Protein AF-A0A1T1H5K6-F1 (afdb_monomer_lite)

Structure (mmCIF, N/CA/C/O backbone):
data_AF-A0A1T1H5K6-F1
#
_entry.id   AF-A0A1T1H5K6-F1
#
loop_
_atom_site.group_PDB
_atom_site.id
_atom_site.type_symbol
_atom_site.label_atom_id
_atom_site.label_alt_id
_atom_site.label_comp_id
_atom_site.label_asym_id
_atom_site.label_entity_id
_atom_site.label_seq_id
_atom_site.pdbx_PDB_ins_code
_atom_site.Cartn_x
_atom_site.Cartn_y
_atom_site.Cartn_z
_atom_site.occupancy
_atom_site.B_iso_or_equiv
_atom_site.auth_seq_id
_atom_site.auth_comp_id
_atom_site.auth_asym_id
_atom_site.auth_atom_id
_atom_site.pdbx_PDB_model_num
ATOM 1 N N . MET A 1 1 ? -3.513 13.059 -1.437 1.00 46.84 1 MET A N 1
ATOM 2 C CA . MET A 1 1 ? -3.033 14.460 -1.517 1.00 46.84 1 MET A CA 1
ATOM 3 C C . MET A 1 1 ? -3.138 15.100 -2.908 1.00 46.84 1 MET A C 1
ATOM 5 O O . MET A 1 1 ? -2.787 16.263 -3.038 1.00 46.84 1 MET A O 1
ATOM 9 N N . ARG A 1 2 ? -3.694 14.432 -3.935 1.00 41.25 2 ARG A N 1
ATOM 10 C CA . ARG A 1 2 ? -3.745 14.981 -5.306 1.00 41.25 2 ARG A CA 1
ATOM 11 C C . ARG A 1 2 ? -4.952 15.879 -5.628 1.00 41.25 2 ARG A C 1
ATOM 13 O O . ARG A 1 2 ? -5.071 16.339 -6.754 1.00 41.25 2 ARG A O 1
ATOM 20 N N . THR A 1 3 ? -5.829 16.145 -4.662 1.00 46.75 3 THR A N 1
ATOM 21 C CA . THR A 1 3 ? -7.072 16.907 -4.901 1.00 46.75 3 THR A CA 1
ATOM 22 C C . THR A 1 3 ? -7.350 18.016 -3.886 1.00 46.75 3 THR A C 1
ATOM 24 O O . THR A 1 3 ? -8.408 18.626 -3.952 1.00 46.75 3 THR A O 1
ATOM 27 N N . GLN A 1 4 ? -6.408 18.345 -2.990 1.00 45.66 4 GLN A N 1
ATOM 28 C CA . GLN A 1 4 ? -6.579 19.495 -2.084 1.00 45.66 4 GLN A CA 1
ATOM 29 C C . GLN A 1 4 ? -5.388 20.450 -1.955 1.00 45.66 4 GLN A C 1
ATOM 31 O O . GLN A 1 4 ? -5.525 21.468 -1.287 1.00 45.66 4 GLN A O 1
ATOM 36 N N . GLN A 1 5 ? -4.250 20.211 -2.612 1.00 42.09 5 GLN A N 1
ATOM 37 C CA . GLN A 1 5 ? -3.158 21.191 -2.636 1.00 42.09 5 GLN A CA 1
ATOM 38 C C . GLN A 1 5 ? -2.591 21.281 -4.056 1.00 42.09 5 GLN A C 1
ATOM 40 O O . GLN A 1 5 ? -1.904 20.375 -4.516 1.00 42.09 5 GLN A O 1
ATOM 45 N N . GLN A 1 6 ? -2.973 22.351 -4.764 1.00 40.31 6 GLN A N 1
ATOM 46 C CA . GLN A 1 6 ? -2.636 22.671 -6.159 1.00 40.31 6 GLN A CA 1
ATOM 47 C C . GLN A 1 6 ? -1.157 23.024 -6.349 1.00 40.31 6 GLN A C 1
ATOM 49 O O . GLN A 1 6 ? -0.812 24.133 -6.743 1.00 40.31 6 GLN A O 1
ATOM 54 N N . LEU A 1 7 ? -0.258 22.095 -6.079 1.00 42.12 7 LEU A N 1
ATOM 55 C CA . LEU A 1 7 ? 1.141 22.230 -6.454 1.00 42.12 7 LEU A CA 1
ATOM 56 C C . LEU A 1 7 ? 1.583 20.851 -6.931 1.00 42.12 7 LEU A C 1
ATOM 58 O O . LEU A 1 7 ? 1.129 19.845 -6.395 1.00 42.12 7 LEU A O 1
ATOM 62 N N . GLY A 1 8 ? 2.347 20.802 -8.019 1.00 39.59 8 GLY A N 1
ATOM 63 C CA . GLY A 1 8 ? 2.670 19.579 -8.753 1.00 39.59 8 GLY A CA 1
ATOM 64 C C . GLY A 1 8 ? 3.481 18.580 -7.931 1.00 39.59 8 GLY A C 1
ATOM 65 O O . GLY A 1 8 ? 4.683 18.459 -8.125 1.00 39.59 8 GLY A O 1
ATOM 66 N N . TYR A 1 9 ? 2.817 17.858 -7.032 1.00 53.91 9 TYR A N 1
ATOM 67 C CA . TYR A 1 9 ? 3.402 16.803 -6.227 1.00 53.91 9 TYR A CA 1
ATOM 68 C C . TYR A 1 9 ? 3.071 15.466 -6.860 1.00 53.91 9 TYR A C 1
ATOM 70 O O . TYR A 1 9 ? 1.918 15.022 -6.895 1.00 53.91 9 TYR A O 1
ATOM 78 N N . ILE A 1 10 ? 4.107 14.794 -7.326 1.00 45.88 10 ILE A N 1
ATOM 79 C CA . ILE A 1 10 ? 4.045 13.357 -7.472 1.00 45.88 10 ILE A CA 1
ATOM 80 C C . ILE A 1 10 ? 4.206 12.796 -6.058 1.00 45.88 10 ILE A C 1
ATOM 82 O O . ILE A 1 10 ? 5.263 12.952 -5.459 1.00 45.88 10 ILE A O 1
ATOM 86 N N . VAL A 1 11 ? 3.140 12.201 -5.521 1.00 48.81 11 VAL A N 1
ATOM 87 C CA . VAL A 1 11 ? 3.200 11.358 -4.323 1.00 48.81 11 VAL A CA 1
ATOM 88 C C . VAL A 1 11 ? 3.005 9.935 -4.810 1.00 48.81 11 VAL A C 1
ATOM 90 O O . VAL A 1 11 ? 1.882 9.542 -5.133 1.00 48.81 11 VAL A O 1
ATOM 93 N N . PHE A 1 12 ? 4.098 9.186 -4.910 1.00 47.69 12 PHE A N 1
ATOM 94 C CA . PHE A 1 12 ? 4.026 7.744 -5.100 1.00 47.69 12 PHE A CA 1
ATOM 95 C C . PHE A 1 12 ? 4.071 7.085 -3.728 1.00 47.69 12 PHE A C 1
ATOM 97 O O . PHE A 1 12 ? 5.004 7.311 -2.959 1.00 47.69 12 PHE A O 1
ATOM 104 N N . ALA A 1 13 ? 3.033 6.306 -3.438 1.00 51.59 13 ALA A N 1
ATOM 105 C CA . ALA A 1 13 ? 3.044 5.309 -2.388 1.00 51.59 13 ALA A CA 1
ATOM 106 C C . ALA A 1 13 ? 3.153 3.954 -3.081 1.00 51.59 13 ALA A C 1
ATOM 108 O O . ALA A 1 13 ? 2.269 3.574 -3.851 1.00 51.59 13 ALA A O 1
ATOM 109 N N . SER A 1 14 ? 4.254 3.256 -2.848 1.00 53.06 14 SER A N 1
ATOM 110 C CA . SER A 1 14 ? 4.510 1.944 -3.434 1.00 53.06 14 SER A CA 1
ATOM 111 C C . SER A 1 14 ? 4.957 0.971 -2.362 1.00 53.06 14 SER A C 1
ATOM 113 O O . SER A 1 14 ? 5.667 1.321 -1.419 1.00 53.06 14 SER A O 1
ATOM 115 N N . TYR A 1 15 ? 4.524 -0.273 -2.537 1.00 52.34 15 TYR A N 1
ATOM 116 C CA . TYR A 1 15 ? 5.048 -1.401 -1.794 1.00 52.34 15 TYR A CA 1
ATOM 117 C C . TYR A 1 15 ? 6.488 -1.663 -2.252 1.00 52.34 15 TYR A C 1
ATOM 119 O O . TYR A 1 15 ? 6.715 -2.041 -3.403 1.00 52.34 15 TYR A O 1
ATOM 1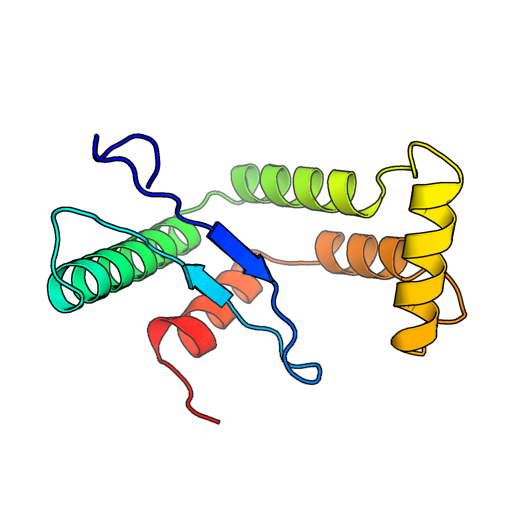27 N N . HIS A 1 16 ? 7.450 -1.454 -1.354 1.00 51.22 16 HIS A N 1
ATOM 128 C CA . HIS A 1 16 ? 8.862 -1.757 -1.583 1.00 51.22 16 HIS A CA 1
ATOM 129 C C . HIS A 1 16 ? 9.320 -2.823 -0.589 1.00 51.22 16 HIS A C 1
ATOM 131 O O . HIS A 1 16 ? 9.669 -2.484 0.540 1.00 51.22 16 HIS A O 1
ATOM 137 N N . PRO A 1 17 ? 9.335 -4.110 -0.974 1.00 51.16 17 PRO A N 1
ATOM 138 C CA . PRO A 1 17 ? 9.967 -5.125 -0.156 1.00 51.16 17 PRO A CA 1
ATOM 139 C C . PRO A 1 17 ? 11.483 -4.938 -0.241 1.00 51.16 17 PRO A C 1
ATOM 141 O O . PRO A 1 17 ? 12.120 -5.391 -1.191 1.00 51.16 17 PRO A O 1
ATOM 144 N N . VAL A 1 18 ? 12.079 -4.260 0.737 1.00 49.09 18 VAL A N 1
ATOM 145 C CA . VAL A 1 18 ? 13.528 -4.348 0.943 1.00 49.09 18 VAL A CA 1
ATOM 146 C C . VAL A 1 18 ? 13.763 -5.657 1.686 1.00 49.09 18 VAL A C 1
ATOM 148 O O . VAL A 1 18 ? 13.293 -5.814 2.808 1.00 49.09 18 VAL A O 1
ATOM 151 N N . LEU A 1 19 ? 14.435 -6.621 1.049 1.00 47.38 19 LEU A N 1
ATOM 152 C CA . LEU A 1 19 ? 14.859 -7.876 1.692 1.00 47.38 19 LEU A CA 1
ATOM 153 C C . LEU A 1 19 ? 13.717 -8.617 2.431 1.00 47.38 19 LEU A C 1
ATOM 155 O O . LEU A 1 19 ? 13.890 -9.067 3.557 1.00 47.38 19 LEU A O 1
ATOM 159 N N . ASN A 1 20 ? 12.548 -8.742 1.790 1.00 52.41 20 ASN A N 1
ATOM 160 C CA . ASN A 1 20 ? 11.332 -9.390 2.317 1.00 52.41 20 ASN A CA 1
ATOM 161 C C . ASN A 1 20 ? 10.576 -8.655 3.441 1.00 52.41 20 ASN A C 1
ATOM 163 O O . ASN A 1 20 ? 9.582 -9.195 3.927 1.00 52.41 20 ASN A O 1
ATOM 167 N N . MET A 1 21 ? 10.952 -7.427 3.811 1.00 55.31 21 MET A N 1
ATOM 168 C CA . MET A 1 21 ? 10.174 -6.641 4.776 1.00 55.31 21 MET A CA 1
ATOM 169 C C . MET A 1 21 ? 9.172 -5.715 4.074 1.00 55.31 21 MET A C 1
ATOM 171 O O . MET A 1 21 ? 9.572 -4.933 3.209 1.00 55.31 21 MET A O 1
ATOM 175 N N . PRO A 1 22 ? 7.869 -5.779 4.405 1.00 62.91 22 PRO A N 1
ATOM 176 C CA . PRO A 1 22 ? 6.891 -4.836 3.881 1.00 62.91 22 PRO A CA 1
ATOM 177 C C . PRO A 1 22 ? 7.192 -3.421 4.394 1.00 62.91 22 PRO A C 1
ATOM 179 O O . PRO A 1 22 ? 7.369 -3.217 5.590 1.00 62.91 22 PRO A O 1
ATOM 182 N N . GLY A 1 23 ? 7.216 -2.440 3.490 1.00 66.75 23 GLY A N 1
ATOM 183 C CA . GLY A 1 23 ? 7.433 -1.034 3.824 1.00 66.75 23 GLY A CA 1
ATOM 184 C C . GLY A 1 23 ? 6.562 -0.103 2.984 1.00 66.75 23 GLY A C 1
ATOM 185 O O . GLY A 1 23 ? 6.160 -0.445 1.867 1.00 66.75 23 GLY A O 1
ATOM 186 N N . LEU A 1 24 ? 6.278 1.077 3.536 1.00 74.88 24 LEU A N 1
ATOM 187 C CA . LEU A 1 24 ? 5.614 2.178 2.845 1.00 74.88 24 LEU A CA 1
ATOM 188 C C . LEU A 1 24 ? 6.649 3.262 2.546 1.00 74.88 24 LEU A C 1
ATOM 190 O O . LEU A 1 24 ? 7.248 3.819 3.462 1.00 74.88 24 LEU A O 1
ATOM 194 N N . SER A 1 25 ? 6.842 3.588 1.271 1.00 74.38 25 SER A N 1
ATOM 195 C CA . SER A 1 25 ? 7.679 4.721 0.868 1.00 74.38 25 SER A CA 1
ATOM 196 C C . SER A 1 25 ? 6.815 5.835 0.299 1.00 74.38 25 SER A C 1
ATOM 198 O O . SER A 1 25 ? 5.933 5.579 -0.517 1.00 74.38 25 SER A O 1
ATOM 200 N N . LEU A 1 26 ? 7.085 7.069 0.724 1.00 73.38 26 LEU A N 1
ATOM 201 C CA . LEU A 1 26 ? 6.486 8.282 0.178 1.00 73.38 26 LEU A CA 1
ATOM 202 C C . LEU A 1 26 ? 7.580 9.067 -0.540 1.00 73.38 26 LEU A C 1
ATOM 204 O O . LEU A 1 26 ? 8.464 9.631 0.101 1.00 73.38 26 LEU A O 1
ATOM 208 N N . LEU A 1 27 ? 7.522 9.105 -1.869 1.00 77.69 27 LEU A N 1
ATOM 209 C CA . LEU A 1 27 ? 8.398 9.970 -2.654 1.00 77.69 27 LEU A CA 1
ATOM 210 C C . LEU A 1 27 ? 7.675 11.285 -2.939 1.00 77.69 27 LEU A C 1
ATOM 212 O O . LEU A 1 27 ? 6.586 11.261 -3.511 1.00 77.69 27 LEU A O 1
ATOM 216 N N . VAL A 1 28 ? 8.283 12.409 -2.552 1.00 77.62 28 VAL A N 1
ATOM 217 C CA . VAL A 1 28 ? 7.752 13.758 -2.782 1.00 77.62 28 VAL A CA 1
ATOM 218 C C . VAL A 1 28 ? 8.825 14.615 -3.442 1.00 77.62 28 VAL A C 1
ATOM 220 O O . VAL A 1 28 ? 9.912 14.789 -2.898 1.00 77.62 28 VAL A O 1
ATOM 223 N N . GLN A 1 29 ? 8.501 15.185 -4.601 1.00 74.62 29 GLN A N 1
ATOM 224 C CA . GLN A 1 29 ? 9.331 16.181 -5.274 1.00 74.62 29 GLN A CA 1
ATOM 225 C C . GLN A 1 29 ? 8.617 17.532 -5.234 1.00 74.62 29 GLN A C 1
ATOM 227 O O . GLN A 1 29 ? 7.469 17.637 -5.666 1.00 74.62 29 GLN A O 1
ATOM 232 N N . SER A 1 30 ? 9.293 18.561 -4.722 1.00 79.06 3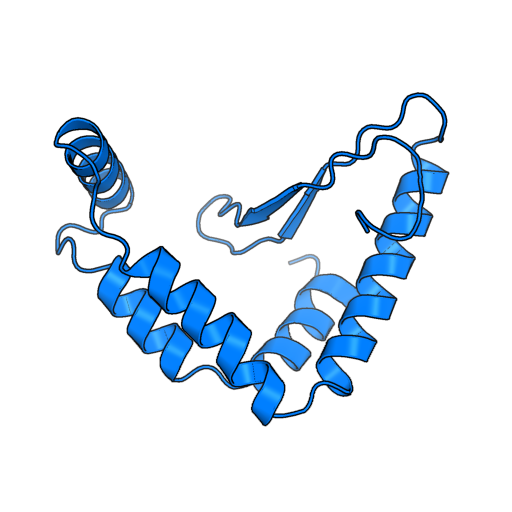0 SER A N 1
ATOM 233 C CA . SER A 1 30 ? 8.778 19.931 -4.700 1.00 79.06 30 SER A CA 1
ATOM 234 C C . SER A 1 30 ? 9.828 20.910 -5.215 1.00 79.06 30 SER A C 1
ATOM 236 O O . SER A 1 30 ? 10.947 20.903 -4.706 1.00 79.06 30 SER A O 1
ATOM 238 N N . PRO A 1 31 ? 9.485 21.784 -6.176 1.00 78.56 31 PRO A N 1
ATOM 239 C CA . PRO A 1 31 ? 10.356 22.885 -6.574 1.00 78.56 31 PRO A CA 1
ATOM 240 C C . PRO A 1 31 ? 10.254 24.102 -5.637 1.00 78.56 31 PRO A C 1
ATOM 242 O O . PRO A 1 31 ? 11.029 25.040 -5.783 1.00 78.56 31 PRO A O 1
ATOM 245 N N . THR A 1 32 ? 9.280 24.129 -4.719 1.00 82.81 32 THR A N 1
ATOM 246 C CA . THR A 1 32 ? 8.900 25.339 -3.962 1.00 82.81 32 THR A CA 1
ATOM 247 C C . THR A 1 32 ? 8.897 25.173 -2.446 1.00 82.81 32 THR A C 1
ATOM 249 O O . THR A 1 32 ? 8.723 26.163 -1.747 1.00 82.81 32 THR A O 1
ATOM 252 N N . HIS A 1 33 ? 9.047 23.953 -1.928 1.00 81.44 33 HIS A N 1
ATOM 253 C CA . HIS A 1 33 ? 8.963 23.662 -0.492 1.00 81.44 33 HIS A CA 1
ATOM 254 C C . HIS A 1 33 ? 10.246 23.003 -0.010 1.00 81.44 33 HIS A C 1
ATOM 256 O O . HIS A 1 33 ? 10.824 22.189 -0.735 1.00 81.44 33 HIS A O 1
ATOM 262 N N . SER A 1 34 ? 10.665 23.338 1.210 1.00 89.38 34 SER A N 1
ATOM 263 C CA . SER A 1 34 ? 11.857 22.743 1.803 1.00 89.38 34 SER A CA 1
ATOM 264 C C . SER A 1 34 ? 11.615 21.273 2.190 1.00 89.38 34 SER A C 1
ATOM 266 O O . SER A 1 34 ? 10.461 20.840 2.324 1.00 89.38 34 SER A O 1
ATOM 268 N N . PRO A 1 35 ? 12.683 20.481 2.388 1.00 87.31 35 PRO A N 1
ATOM 269 C CA . PRO A 1 35 ? 12.568 19.122 2.912 1.00 87.31 35 PRO A CA 1
ATOM 270 C C . PRO A 1 35 ? 11.802 19.039 4.243 1.00 87.31 35 PRO A C 1
ATOM 272 O O . PRO A 1 35 ? 11.004 18.123 4.431 1.00 87.31 35 PRO A O 1
ATOM 275 N N . GLU A 1 36 ? 11.984 20.009 5.140 1.00 90.62 36 GLU A N 1
ATOM 276 C CA . GLU A 1 36 ? 11.314 20.070 6.446 1.00 90.62 36 GLU A CA 1
ATOM 277 C C . GLU A 1 36 ? 9.803 20.297 6.292 1.00 90.62 36 GLU A C 1
ATOM 279 O O . GLU A 1 36 ? 8.997 19.606 6.921 1.00 90.62 36 GLU A O 1
ATOM 284 N N . ASP A 1 37 ? 9.399 21.205 5.397 1.00 87.44 37 ASP A N 1
ATOM 285 C CA . ASP A 1 37 ? 7.986 21.430 5.073 1.00 87.44 37 ASP A CA 1
ATOM 286 C C . ASP A 1 37 ? 7.334 20.164 4.504 1.00 87.44 37 ASP A C 1
ATOM 288 O O . ASP A 1 37 ? 6.197 19.818 4.850 1.00 87.44 37 ASP A O 1
ATOM 292 N N . ILE A 1 38 ? 8.049 19.462 3.619 1.00 86.31 38 ILE A N 1
ATOM 293 C CA . ILE A 1 38 ? 7.598 18.200 3.023 1.00 86.31 38 ILE A CA 1
ATOM 294 C C . ILE A 1 38 ? 7.438 17.129 4.098 1.00 86.31 38 ILE A C 1
ATOM 296 O O . ILE A 1 38 ? 6.411 16.444 4.121 1.00 86.31 38 ILE A O 1
ATOM 300 N N . GLN A 1 39 ? 8.414 16.986 4.995 1.00 87.06 39 GLN A N 1
ATOM 301 C CA . GLN A 1 39 ? 8.354 16.026 6.092 1.00 87.06 39 GLN A CA 1
ATOM 302 C C . GLN A 1 39 ? 7.134 16.303 6.977 1.00 87.06 39 GLN A C 1
ATOM 304 O O . GLN A 1 39 ? 6.333 15.402 7.223 1.00 87.06 39 GLN A O 1
ATOM 309 N N . GLN A 1 40 ? 6.933 17.557 7.390 1.00 87.88 40 GLN A N 1
ATOM 310 C CA . GLN A 1 40 ? 5.814 17.936 8.250 1.00 87.88 40 GLN A CA 1
ATOM 311 C C . GLN A 1 40 ? 4.458 17.674 7.578 1.00 87.88 40 GLN A C 1
ATOM 313 O O . GLN A 1 40 ? 3.517 17.196 8.212 1.00 87.88 40 GLN A O 1
ATOM 318 N N . ARG A 1 41 ? 4.332 17.967 6.280 1.00 86.31 41 ARG A N 1
ATOM 319 C CA . ARG A 1 41 ? 3.113 17.671 5.508 1.00 86.31 41 ARG A CA 1
ATOM 320 C C . ARG A 1 41 ? 2.882 16.171 5.348 1.00 86.31 41 ARG A C 1
ATOM 322 O O . ARG A 1 41 ? 1.737 15.734 5.427 1.00 86.31 41 ARG A O 1
ATOM 329 N N . SER A 1 42 ? 3.948 15.400 5.153 1.00 85.69 42 SER A N 1
ATOM 330 C CA . SER A 1 42 ? 3.879 13.940 5.046 1.00 85.69 42 SER A CA 1
ATOM 331 C C . SER A 1 42 ? 3.419 13.315 6.361 1.00 85.69 42 SER A C 1
ATOM 333 O O . SER A 1 42 ? 2.517 12.483 6.346 1.00 85.69 42 SER A O 1
ATOM 335 N N . GLN A 1 43 ? 3.943 13.793 7.493 1.00 87.38 43 GLN A N 1
ATOM 336 C CA . GLN A 1 43 ? 3.520 13.357 8.822 1.00 87.38 43 GLN A CA 1
ATOM 337 C C . GLN A 1 43 ? 2.029 13.633 9.061 1.00 87.38 43 GLN A C 1
ATOM 339 O O . GLN A 1 43 ? 1.268 12.710 9.344 1.00 87.38 43 GLN A O 1
ATOM 344 N N . ARG A 1 44 ? 1.576 14.875 8.829 1.00 88.69 44 ARG A N 1
ATOM 345 C CA . ARG A 1 44 ? 0.151 15.237 8.960 1.00 88.69 44 ARG A CA 1
ATOM 346 C C . ARG A 1 44 ? -0.752 14.403 8.057 1.00 88.69 44 ARG A C 1
ATOM 348 O O . ARG A 1 44 ? -1.881 14.083 8.417 1.00 88.69 44 ARG A O 1
ATOM 355 N N . PHE A 1 45 ? -0.285 14.074 6.854 1.00 87.50 45 PHE A N 1
ATOM 356 C CA . PHE A 1 45 ? -1.036 13.204 5.962 1.00 87.50 45 PHE A CA 1
ATOM 357 C C . PHE A 1 45 ? -1.204 11.802 6.546 1.00 87.50 45 PHE A C 1
ATOM 359 O O . PHE A 1 45 ? -2.326 11.299 6.533 1.00 87.50 45 PHE A O 1
ATOM 366 N N . LEU A 1 46 ? -0.129 11.196 7.057 1.00 88.94 46 LEU A N 1
ATOM 367 C CA . LEU A 1 46 ? -0.175 9.869 7.671 1.00 88.94 46 LEU A CA 1
ATOM 368 C C . LEU A 1 46 ? -1.108 9.852 8.887 1.00 88.94 46 LEU A C 1
ATOM 370 O O . LEU A 1 46 ? -1.962 8.975 8.971 1.00 88.94 46 LEU A O 1
ATOM 374 N N . GLU A 1 47 ? -1.029 10.860 9.756 1.00 89.31 47 GLU A N 1
ATOM 375 C CA . GLU A 1 47 ? -1.940 11.031 10.898 1.00 89.31 47 GLU A CA 1
ATOM 376 C C . GLU A 1 47 ? -3.402 11.139 10.440 1.00 89.31 47 GLU A C 1
ATOM 378 O O . GLU A 1 47 ? -4.255 10.366 10.872 1.00 89.31 47 GLU A O 1
ATOM 383 N N . SER A 1 48 ? -3.685 12.009 9.462 1.00 89.94 48 SER A N 1
ATOM 384 C CA . SER A 1 48 ? -5.039 12.149 8.903 1.00 89.94 48 SER A CA 1
ATOM 385 C C . SER A 1 48 ? -5.547 10.870 8.226 1.00 89.94 48 SER A C 1
ATOM 387 O O . SER A 1 48 ? -6.752 10.647 8.112 1.00 89.94 48 SER A O 1
ATOM 389 N N . PHE A 1 49 ? -4.639 10.034 7.719 1.00 89.75 49 PHE A N 1
ATOM 390 C CA . PHE A 1 49 ? -4.986 8.760 7.109 1.00 89.75 49 PHE A CA 1
ATOM 391 C C . PHE A 1 49 ? -5.291 7.701 8.171 1.00 89.75 49 PHE A C 1
ATOM 393 O O . PHE A 1 49 ? -6.258 6.963 8.002 1.00 89.75 49 PHE A O 1
ATOM 400 N N . ALA A 1 50 ? -4.552 7.679 9.284 1.00 89.69 50 ALA A N 1
ATOM 401 C CA . ALA A 1 50 ? -4.860 6.828 10.432 1.00 89.69 50 ALA A CA 1
ATOM 402 C C . ALA A 1 50 ? -6.273 7.110 10.970 1.00 89.69 50 ALA A C 1
ATOM 404 O O . ALA A 1 50 ? -7.071 6.187 11.124 1.00 89.69 50 ALA A O 1
ATOM 405 N N . GLU A 1 51 ? -6.635 8.384 11.152 1.00 91.25 51 GLU A N 1
ATOM 406 C CA . GLU A 1 51 ? -7.990 8.776 11.577 1.00 91.25 51 GLU A CA 1
ATOM 407 C C . GLU A 1 51 ? -9.075 8.314 10.591 1.00 91.25 51 GLU A C 1
ATOM 409 O O . GLU A 1 51 ? -10.148 7.851 10.989 1.00 91.25 51 GLU A O 1
ATOM 414 N N . LYS A 1 52 ? -8.796 8.394 9.284 1.00 91.31 52 LYS A N 1
ATOM 415 C CA . LYS A 1 52 ? -9.711 7.891 8.249 1.00 91.31 52 LYS A CA 1
ATOM 416 C C . LYS A 1 52 ? -9.881 6.382 8.302 1.00 91.31 52 LYS A C 1
ATOM 418 O O . LYS A 1 52 ? -10.988 5.917 8.063 1.00 91.31 52 LYS A O 1
ATOM 423 N N . LEU A 1 53 ? -8.824 5.625 8.594 1.00 91.06 53 LEU A N 1
ATOM 424 C CA . LEU A 1 53 ? -8.923 4.174 8.760 1.00 91.06 53 LEU A CA 1
ATOM 425 C C . LEU A 1 53 ? -9.790 3.814 9.974 1.00 91.06 53 LEU A C 1
ATOM 427 O O . LEU A 1 53 ? -10.649 2.946 9.857 1.00 91.06 53 LEU A O 1
ATOM 431 N N . HIS A 1 54 ? -9.633 4.522 11.099 1.00 90.62 54 HIS A N 1
ATOM 432 C CA . HIS A 1 54 ? -10.451 4.321 12.308 1.00 90.62 54 HIS A CA 1
ATOM 433 C C . HIS A 1 54 ? -11.935 4.604 12.099 1.00 90.62 54 HIS A C 1
ATOM 435 O O . HIS A 1 54 ? -12.793 3.924 12.654 1.00 90.62 54 HIS A O 1
ATOM 441 N N . THR A 1 55 ? -12.241 5.629 11.309 1.00 92.12 55 THR A N 1
ATOM 442 C CA . THR A 1 55 ? -13.618 6.079 11.061 1.00 92.12 55 THR A CA 1
ATOM 443 C C . THR A 1 55 ? -14.243 5.446 9.818 1.00 92.12 55 THR A C 1
ATOM 445 O O . THR A 1 55 ? -15.392 5.750 9.488 1.00 92.12 55 THR A O 1
ATOM 448 N N . MET A 1 56 ? -13.517 4.563 9.123 1.00 91.81 56 MET A N 1
ATOM 449 C CA . MET A 1 56 ? -13.981 3.928 7.894 1.00 91.81 56 MET A CA 1
ATOM 450 C C . MET A 1 56 ? -15.133 2.953 8.186 1.00 91.81 56 MET A C 1
ATOM 452 O O . MET A 1 56 ? -14.959 2.004 8.953 1.00 91.81 56 MET A O 1
ATOM 456 N N . PRO A 1 57 ? -16.301 3.117 7.539 1.00 89.06 57 PRO A N 1
ATOM 457 C CA . PRO A 1 57 ? -17.368 2.129 7.619 1.00 89.06 57 PRO A CA 1
ATOM 458 C C . PRO A 1 57 ? -16.921 0.790 7.027 1.00 89.06 57 PRO A C 1
ATOM 460 O O . PRO A 1 57 ? -16.265 0.750 5.984 1.00 89.06 57 PRO A O 1
ATOM 463 N N . SER A 1 58 ? -17.357 -0.320 7.623 1.00 79.94 58 SER A N 1
ATOM 464 C CA . SER A 1 58 ? -17.063 -1.666 7.106 1.00 79.94 58 SER A CA 1
ATOM 465 C C . SER A 1 58 ? -17.554 -1.875 5.669 1.00 79.94 58 SER A C 1
ATOM 467 O O . SER A 1 58 ? -16.913 -2.575 4.893 1.00 79.94 58 SER A O 1
ATOM 469 N N . THR A 1 59 ? -18.644 -1.215 5.274 1.00 82.38 59 THR A N 1
ATOM 470 C CA . THR A 1 59 ? -19.157 -1.239 3.896 1.00 82.38 59 THR A CA 1
ATOM 471 C C . THR A 1 59 ? -18.216 -0.563 2.900 1.00 82.38 59 THR A C 1
ATOM 473 O O . THR A 1 59 ? -18.144 -0.987 1.751 1.00 82.38 59 THR A O 1
ATOM 476 N N . THR A 1 60 ? -17.471 0.459 3.329 1.00 87.62 60 THR A N 1
ATOM 477 C CA . THR A 1 60 ? -16.463 1.145 2.509 1.00 87.62 60 THR A CA 1
ATOM 478 C C . THR A 1 60 ? -15.161 0.350 2.431 1.00 87.62 60 THR A C 1
ATOM 480 O O . THR A 1 60 ? -14.424 0.515 1.470 1.00 87.62 60 THR A O 1
ATOM 483 N N . TRP A 1 61 ? -14.875 -0.529 3.398 1.00 90.88 61 TRP A N 1
ATOM 484 C CA . TRP A 1 61 ? -13.659 -1.356 3.418 1.00 90.88 61 TRP A CA 1
ATOM 485 C C . TRP A 1 61 ? -13.635 -2.449 2.339 1.00 90.88 61 TRP A C 1
ATOM 487 O O . TRP A 1 61 ? -12.573 -2.806 1.827 1.00 90.88 61 TRP A O 1
ATOM 497 N N . GLU A 1 62 ? -14.800 -2.961 1.944 1.00 91.38 62 GLU A N 1
ATOM 498 C CA . GLU A 1 62 ? -14.870 -4.026 0.939 1.00 91.38 62 GLU A CA 1
ATOM 499 C C . GLU A 1 62 ? -14.530 -3.535 -0.479 1.00 91.38 62 GLU A C 1
ATOM 501 O O . GLU A 1 62 ? -13.981 -4.294 -1.278 1.00 91.38 62 GLU A O 1
ATOM 506 N N . GLU A 1 63 ? -14.761 -2.257 -0.789 1.00 91.00 63 GLU A N 1
ATOM 507 C CA . GLU A 1 63 ? -14.421 -1.660 -2.088 1.00 91.00 63 GLU A CA 1
ATOM 508 C C . GLU A 1 63 ? -12.902 -1.657 -2.392 1.00 91.00 63 GLU A C 1
ATOM 510 O O . GLU A 1 63 ? -12.504 -2.218 -3.419 1.00 91.00 63 GLU A O 1
ATOM 515 N N . PRO A 1 64 ? -12.010 -1.109 -1.537 1.00 90.50 64 PRO A N 1
ATOM 516 C CA . PRO A 1 64 ? -10.571 -1.154 -1.776 1.00 90.50 64 PRO A CA 1
ATOM 517 C C . PRO A 1 64 ? -10.024 -2.586 -1.755 1.00 90.50 64 PRO A C 1
ATOM 519 O O . PRO A 1 64 ? -9.101 -2.882 -2.517 1.00 90.50 64 PRO A O 1
ATOM 522 N N . LYS A 1 65 ? -10.604 -3.496 -0.955 1.00 93.69 65 LYS A N 1
ATOM 523 C CA . LYS A 1 65 ? -10.268 -4.929 -1.004 1.00 93.69 65 LYS A CA 1
ATOM 524 C C . LYS A 1 65 ? -10.572 -5.527 -2.371 1.00 93.69 65 LYS A C 1
ATOM 526 O O . LYS A 1 65 ? -9.693 -6.149 -2.966 1.00 93.69 65 LYS A O 1
ATOM 531 N N . ALA A 1 66 ? -11.784 -5.317 -2.880 1.00 93.56 66 ALA A N 1
ATOM 532 C CA . ALA A 1 66 ? -12.192 -5.816 -4.186 1.00 93.56 66 ALA A CA 1
ATOM 533 C C . ALA A 1 66 ? -11.308 -5.250 -5.308 1.00 93.56 66 ALA A C 1
ATOM 535 O O . ALA A 1 66 ? -10.862 -6.004 -6.172 1.00 93.56 66 ALA A O 1
ATOM 536 N N . GLY A 1 67 ? -10.982 -3.953 -5.256 1.00 94.56 67 GLY A N 1
ATOM 537 C CA . GLY A 1 67 ? -10.059 -3.322 -6.203 1.00 94.56 67 GLY A CA 1
ATOM 538 C C . GLY A 1 67 ? -8.656 -3.937 -6.169 1.00 94.56 67 GLY A C 1
ATOM 539 O O . GLY A 1 67 ? -8.093 -4.257 -7.216 1.00 94.56 67 GLY A O 1
ATOM 540 N N . LEU A 1 68 ? -8.100 -4.172 -4.975 1.00 94.06 68 LEU A N 1
ATOM 541 C CA . LEU A 1 68 ? -6.793 -4.816 -4.826 1.00 94.06 68 LEU A CA 1
ATOM 542 C C . LEU A 1 68 ? -6.804 -6.267 -5.326 1.00 94.06 68 LEU A C 1
ATOM 544 O O . LEU A 1 68 ? -5.874 -6.677 -6.018 1.00 94.06 68 LEU A O 1
ATOM 548 N N . ILE A 1 69 ? -7.852 -7.036 -5.018 1.00 95.81 69 ILE A N 1
ATOM 549 C CA . ILE A 1 69 ? -8.028 -8.402 -5.530 1.00 95.81 69 ILE A CA 1
ATOM 550 C C . ILE A 1 69 ? -8.109 -8.396 -7.060 1.00 95.81 69 ILE A C 1
ATOM 552 O O . ILE A 1 69 ? -7.458 -9.219 -7.700 1.00 95.81 69 ILE A O 1
ATOM 556 N N . GLY A 1 70 ? -8.851 -7.452 -7.644 1.00 95.44 70 GLY A N 1
ATOM 557 C CA . GLY A 1 70 ? -8.934 -7.269 -9.092 1.00 95.44 70 GLY A CA 1
ATOM 558 C C . GLY A 1 70 ? -7.561 -7.051 -9.727 1.00 95.44 70 GLY A C 1
ATOM 559 O O . GLY A 1 70 ? -7.200 -7.781 -10.643 1.00 95.44 70 GLY A O 1
ATOM 560 N N . ASN A 1 71 ? -6.763 -6.132 -9.176 1.00 91.38 71 ASN A N 1
ATOM 561 C CA . ASN A 1 71 ? -5.401 -5.862 -9.651 1.00 91.38 71 ASN A CA 1
ATOM 562 C C . ASN A 1 71 ? -4.469 -7.075 -9.488 1.00 91.38 71 ASN A C 1
ATOM 564 O O . ASN A 1 71 ? -3.626 -7.339 -10.339 1.00 91.38 71 ASN A O 1
ATOM 568 N N . LEU A 1 72 ? -4.598 -7.827 -8.389 1.00 92.75 72 LEU A N 1
ATOM 569 C CA . LEU A 1 72 ? -3.793 -9.031 -8.156 1.00 92.75 72 LEU A CA 1
ATOM 570 C C . LEU A 1 72 ? -4.112 -10.141 -9.162 1.00 92.75 72 LEU A C 1
ATOM 572 O O . LEU A 1 72 ? -3.213 -10.879 -9.555 1.00 92.75 72 LEU A O 1
ATOM 576 N N . LEU A 1 73 ? -5.382 -10.278 -9.543 1.00 93.75 73 LEU A N 1
ATOM 577 C CA . LEU A 1 73 ? -5.878 -11.328 -10.436 1.00 93.75 73 LEU A CA 1
ATOM 578 C C . LEU A 1 73 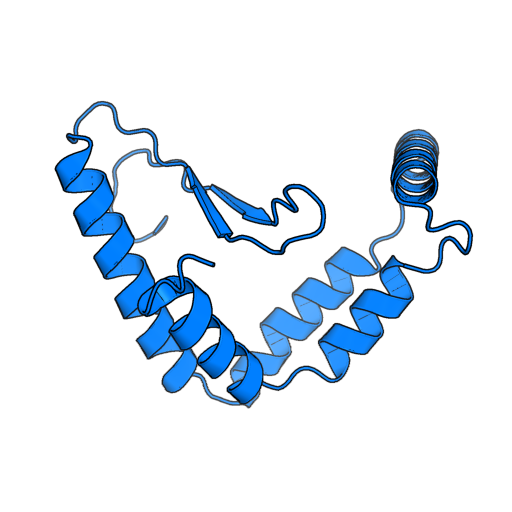? -5.969 -10.885 -11.901 1.00 93.75 73 LEU A C 1
ATOM 580 O O . LEU A 1 73 ? -6.481 -11.637 -12.739 1.00 93.75 73 LEU A O 1
ATOM 584 N N . GLU A 1 74 ? -5.488 -9.684 -12.213 1.00 92.75 74 GLU A N 1
ATOM 585 C CA . GLU A 1 74 ? -5.448 -9.166 -13.570 1.00 92.75 74 GLU A CA 1
ATOM 586 C C . GLU A 1 74 ? -4.628 -10.102 -14.466 1.00 92.75 74 GLU A C 1
ATOM 588 O O . GLU A 1 74 ? -3.560 -10.606 -14.102 1.00 92.75 74 GLU A O 1
ATOM 593 N N . LYS A 1 75 ? -5.173 -10.399 -15.647 1.00 90.19 75 LYS A N 1
ATOM 594 C CA . LYS A 1 75 ? -4.511 -11.285 -16.604 1.00 90.19 75 LYS A CA 1
ATOM 595 C C . LYS A 1 75 ? -3.385 -10.530 -17.290 1.00 90.19 75 LYS A C 1
ATOM 597 O O . LYS A 1 75 ? -3.536 -9.367 -17.626 1.00 90.19 75 LYS A O 1
ATOM 602 N N . ASP A 1 76 ? -2.295 -11.232 -17.585 1.00 89.81 76 ASP A N 1
ATOM 603 C CA . ASP A 1 76 ? -1.227 -10.647 -18.393 1.00 89.81 76 ASP A CA 1
ATOM 604 C C . ASP A 1 76 ? -1.765 -10.263 -19.785 1.00 89.81 76 ASP A C 1
ATOM 606 O O . ASP A 1 76 ? -2.257 -11.132 -20.514 1.00 89.81 76 ASP A O 1
ATOM 610 N N . ASP A 1 77 ? -1.605 -8.996 -20.173 1.00 89.19 77 ASP A N 1
ATOM 611 C CA . ASP A 1 77 ? -2.074 -8.470 -21.466 1.00 89.19 77 ASP A CA 1
ATOM 612 C C . ASP A 1 77 ? -1.381 -9.107 -22.676 1.00 89.19 77 ASP A C 1
ATOM 614 O O . ASP A 1 77 ? -1.897 -9.101 -23.794 1.00 89.19 77 ASP A O 1
ATOM 618 N N . ASN A 1 78 ? -0.169 -9.630 -22.478 1.00 93.00 78 ASN A N 1
ATOM 619 C CA . ASN A 1 78 ? 0.636 -10.237 -23.527 1.00 93.00 78 ASN A CA 1
ATOM 620 C C . ASN A 1 78 ? 1.673 -11.221 -22.955 1.00 93.00 78 ASN A C 1
ATOM 622 O O . ASN A 1 78 ? 1.886 -11.328 -21.743 1.00 93.00 78 ASN A O 1
ATOM 626 N N . LEU A 1 79 ? 2.339 -11.952 -23.856 1.00 93.38 79 LEU A N 1
ATOM 627 C CA . LEU A 1 79 ? 3.338 -12.959 -23.492 1.00 93.38 79 LEU A CA 1
ATOM 628 C C . LEU A 1 79 ? 4.548 -12.357 -22.762 1.00 93.38 79 LEU A C 1
ATOM 630 O O . LEU A 1 79 ? 5.054 -12.978 -21.833 1.00 93.38 79 LEU A O 1
ATOM 634 N N . GLN A 1 80 ? 4.990 -11.155 -23.140 1.00 94.31 80 GLN A N 1
ATOM 635 C CA . GLN A 1 80 ? 6.129 -10.494 -22.501 1.00 94.31 80 GLN A CA 1
ATOM 636 C C . GLN A 1 80 ? 5.832 -10.185 -21.028 1.00 94.31 80 GLN A C 1
ATOM 638 O O . GLN A 1 80 ? 6.648 -10.524 -20.170 1.00 94.31 80 GLN A O 1
ATOM 643 N N . SER A 1 81 ? 4.656 -9.625 -20.724 1.00 90.44 81 SER A N 1
ATOM 644 C CA . SER A 1 81 ? 4.207 -9.367 -19.349 1.00 90.44 81 SER A CA 1
ATOM 645 C C . SER A 1 81 ? 4.149 -10.658 -18.527 1.00 90.44 81 SER A C 1
ATOM 647 O O . SER A 1 81 ? 4.665 -10.708 -17.409 1.00 90.44 81 SER A O 1
ATOM 649 N N . ARG A 1 82 ? 3.628 -11.744 -19.117 1.00 91.25 82 ARG A N 1
ATOM 650 C CA . ARG A 1 82 ? 3.591 -13.065 -18.474 1.00 91.25 82 ARG A CA 1
ATOM 651 C C . ARG A 1 82 ? 4.985 -13.600 -18.164 1.00 91.25 82 ARG A C 1
ATOM 653 O O . ARG A 1 82 ? 5.245 -14.050 -17.050 1.00 91.25 82 ARG A O 1
ATOM 660 N N . THR A 1 83 ? 5.893 -13.542 -19.135 1.00 92.88 83 THR A N 1
ATOM 661 C CA . THR A 1 83 ? 7.277 -13.993 -18.967 1.00 92.88 83 THR A CA 1
ATOM 662 C C . THR A 1 83 ? 7.985 -13.188 -17.880 1.00 92.88 83 THR A C 1
ATOM 664 O O . THR A 1 83 ? 8.616 -13.780 -17.009 1.00 92.88 83 THR A O 1
ATOM 667 N N . GLN A 1 84 ? 7.841 -11.859 -17.866 1.00 90.38 84 GLN A N 1
ATOM 668 C CA . GLN A 1 84 ? 8.412 -11.005 -16.818 1.00 90.38 84 GLN A CA 1
ATOM 669 C C . GLN A 1 84 ? 7.867 -11.346 -15.428 1.00 90.38 84 GLN A C 1
ATOM 671 O O . GLN A 1 84 ? 8.634 -11.404 -14.463 1.00 90.38 84 GLN A O 1
ATOM 676 N N . ARG A 1 85 ? 6.559 -11.607 -15.315 1.00 89.44 85 ARG A N 1
ATOM 677 C CA . ARG A 1 85 ? 5.943 -12.027 -14.054 1.00 89.44 85 ARG A CA 1
ATOM 678 C C . ARG A 1 85 ? 6.524 -13.351 -13.559 1.00 89.44 85 ARG A C 1
ATOM 680 O O . ARG A 1 85 ? 6.961 -13.407 -12.413 1.00 89.44 85 ARG A O 1
ATOM 687 N N . PHE A 1 86 ? 6.608 -14.373 -14.411 1.00 90.31 86 PHE A N 1
ATOM 688 C CA .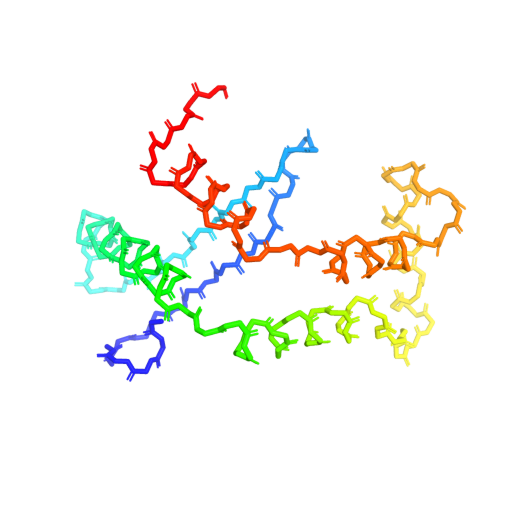 PHE A 1 86 ? 7.204 -15.660 -14.037 1.00 90.31 86 PHE A CA 1
ATOM 689 C C . PHE A 1 86 ? 8.676 -15.538 -13.641 1.00 90.31 86 PHE A C 1
ATOM 691 O O . PHE A 1 86 ? 9.074 -16.112 -12.632 1.00 90.31 86 PHE A O 1
ATOM 698 N N . TRP A 1 87 ? 9.476 -14.750 -14.365 1.00 89.00 87 TRP A N 1
ATOM 699 C CA . TRP A 1 87 ? 10.869 -14.492 -13.983 1.00 89.00 87 TRP A CA 1
ATOM 700 C C . TRP A 1 87 ? 10.988 -13.867 -12.594 1.00 89.00 87 TRP A C 1
ATOM 702 O O . TRP A 1 87 ? 11.813 -14.308 -11.798 1.00 89.00 87 TRP A O 1
ATOM 712 N N . ARG A 1 88 ? 10.144 -12.878 -12.278 1.00 87.31 88 ARG A N 1
ATOM 713 C CA . ARG A 1 88 ? 10.113 -12.256 -10.949 1.00 87.31 88 ARG A CA 1
ATOM 714 C C . ARG A 1 88 ? 9.706 -13.250 -9.862 1.00 87.31 88 ARG A C 1
ATOM 716 O O . ARG A 1 88 ? 10.294 -13.234 -8.789 1.00 87.31 88 ARG A O 1
ATOM 723 N N . GLU A 1 89 ? 8.704 -14.087 -10.120 1.00 88.81 89 GLU A N 1
ATOM 724 C CA . GLU A 1 89 ? 8.259 -15.099 -9.158 1.00 88.81 89 GLU A CA 1
ATOM 725 C C . GLU A 1 89 ? 9.351 -16.148 -8.901 1.00 88.81 89 GLU A C 1
ATOM 727 O O . GLU A 1 89 ? 9.665 -16.407 -7.741 1.00 88.81 89 GLU A O 1
ATOM 732 N N . MET A 1 90 ? 10.026 -16.642 -9.946 1.00 88.31 90 MET A N 1
ATOM 733 C CA . MET A 1 90 ? 11.171 -17.552 -9.807 1.00 88.31 90 MET A CA 1
ATOM 734 C C . MET A 1 90 ? 12.344 -16.918 -9.053 1.00 88.31 90 MET A C 1
ATOM 736 O O . MET A 1 90 ? 12.944 -17.573 -8.207 1.00 88.31 90 MET A O 1
ATOM 740 N N . ALA A 1 91 ? 12.656 -15.645 -9.317 1.00 87.00 91 ALA A N 1
ATOM 741 C CA . ALA A 1 91 ? 13.710 -14.914 -8.605 1.00 87.00 91 ALA A CA 1
ATOM 742 C C . ALA A 1 91 ? 13.415 -14.736 -7.105 1.00 87.00 91 ALA A C 1
ATOM 744 O O . ALA A 1 91 ? 14.329 -14.500 -6.322 1.00 87.00 91 ALA A O 1
ATOM 745 N N . LEU A 1 92 ? 12.145 -14.843 -6.712 1.00 83.38 92 LEU A N 1
ATOM 746 C CA . LEU A 1 92 ? 11.684 -14.803 -5.326 1.00 83.38 92 LEU A CA 1
ATOM 747 C C . LEU A 1 92 ? 11.395 -16.211 -4.770 1.00 83.38 92 LEU A C 1
ATOM 749 O O . LEU A 1 92 ? 10.753 -16.318 -3.731 1.00 83.38 92 LEU A O 1
ATOM 753 N N . GLU A 1 93 ? 11.820 -17.266 -5.473 1.00 86.38 93 GLU A N 1
ATOM 754 C CA . GLU A 1 93 ? 11.618 -18.682 -5.123 1.00 86.38 93 GLU A CA 1
ATOM 755 C C . GLU A 1 93 ? 10.144 -19.144 -5.099 1.00 86.38 93 GLU A C 1
ATOM 757 O O . GLU A 1 93 ? 9.817 -20.217 -4.594 1.00 86.38 93 GLU A O 1
ATOM 762 N N . TYR A 1 94 ? 9.234 -18.388 -5.722 1.00 86.12 94 TYR A N 1
ATOM 763 C CA . TYR A 1 94 ? 7.836 -18.785 -5.919 1.00 86.12 94 TYR A CA 1
ATOM 764 C C . TYR A 1 94 ? 7.684 -19.533 -7.248 1.00 86.12 94 TYR A C 1
ATOM 766 O O . TYR A 1 94 ? 7.390 -18.944 -8.285 1.00 86.12 94 TYR A O 1
ATOM 774 N N . THR A 1 95 ? 7.873 -20.851 -7.232 1.00 88.00 95 THR A N 1
ATOM 775 C CA . THR A 1 95 ? 7.839 -21.694 -8.446 1.00 88.00 95 THR A CA 1
ATOM 776 C C . THR A 1 95 ? 6.464 -22.288 -8.768 1.00 88.00 95 THR A C 1
ATOM 778 O O . THR A 1 95 ? 6.276 -22.845 -9.846 1.00 88.00 95 THR A O 1
ATOM 781 N N . ASN A 1 96 ? 5.483 -22.138 -7.873 1.00 90.56 96 ASN A N 1
ATOM 782 C CA . ASN A 1 96 ? 4.111 -22.620 -8.083 1.00 90.56 96 ASN A CA 1
ATOM 783 C C . ASN A 1 96 ? 3.263 -21.688 -8.966 1.00 90.56 96 ASN A C 1
ATOM 785 O O . ASN A 1 96 ? 2.169 -22.066 -9.379 1.00 90.56 96 ASN A O 1
ATOM 789 N N . PHE A 1 97 ? 3.752 -20.476 -9.252 1.00 87.31 97 PHE A N 1
ATOM 790 C CA . PHE A 1 97 ? 3.104 -19.462 -10.095 1.00 87.31 97 PHE A CA 1
ATOM 791 C C . PHE A 1 97 ? 1.658 -19.089 -9.711 1.00 87.31 97 PHE A C 1
ATOM 793 O O . PHE A 1 97 ? 0.906 -18.541 -10.520 1.00 87.31 97 PHE A O 1
ATOM 800 N N . ASP A 1 98 ? 1.265 -19.372 -8.468 1.00 90.81 98 ASP A N 1
ATOM 801 C CA . ASP A 1 98 ? -0.059 -19.122 -7.895 1.00 90.81 98 ASP A CA 1
ATOM 802 C C . ASP A 1 98 ? -0.031 -18.009 -6.833 1.00 90.81 98 ASP A C 1
ATOM 804 O O . ASP A 1 98 ? -1.023 -17.772 -6.138 1.00 90.81 98 ASP A O 1
ATOM 808 N N . ARG A 1 99 ? 1.091 -17.283 -6.720 1.00 89.56 99 ARG A N 1
ATOM 809 C CA . ARG A 1 99 ? 1.304 -16.236 -5.712 1.00 89.56 99 ARG A CA 1
ATOM 810 C C . ARG A 1 99 ? 0.209 -15.169 -5.74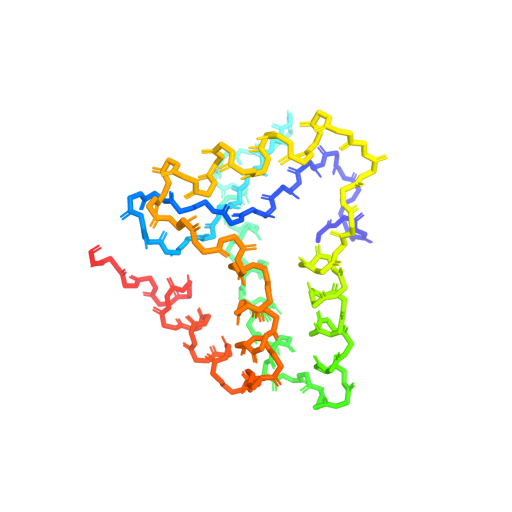7 1.00 89.56 99 ARG A C 1
ATOM 812 O O . ARG A 1 99 ? -0.281 -14.766 -4.696 1.00 89.56 99 ARG A O 1
ATOM 819 N N . ALA A 1 100 ? -0.206 -14.739 -6.938 1.00 90.81 100 ALA A N 1
ATOM 820 C CA . ALA A 1 100 ? -1.312 -13.796 -7.117 1.00 90.81 100 ALA A CA 1
ATOM 821 C C . ALA A 1 100 ? -2.621 -14.302 -6.481 1.00 90.81 100 ALA A C 1
ATOM 823 O O . ALA A 1 100 ? -3.285 -13.572 -5.746 1.00 90.81 100 ALA A O 1
ATOM 824 N N . ALA A 1 101 ? -2.952 -15.579 -6.690 1.00 93.44 101 ALA A N 1
ATOM 825 C CA . ALA A 1 101 ? -4.140 -16.208 -6.121 1.00 93.44 101 ALA A CA 1
ATOM 826 C C . ALA A 1 101 ? -4.024 -16.431 -4.604 1.00 93.44 101 ALA A C 1
ATOM 828 O O . ALA A 1 101 ? -5.020 -16.351 -3.885 1.00 93.44 101 ALA A O 1
ATOM 829 N N . GLN A 1 102 ? -2.824 -16.710 -4.088 1.00 93.75 102 GLN A N 1
ATOM 830 C CA . GLN A 1 102 ? -2.578 -16.767 -2.643 1.00 93.75 102 GLN A CA 1
ATOM 831 C C . GLN A 1 102 ? -2.766 -15.392 -1.986 1.00 93.75 102 GLN A C 1
ATOM 833 O O . GLN A 1 102 ? -3.487 -15.283 -0.996 1.00 93.75 102 GLN A O 1
ATOM 838 N N . LEU A 1 103 ? -2.194 -14.336 -2.574 1.00 92.56 103 LEU A N 1
ATOM 839 C CA . LEU A 1 103 ? -2.344 -12.965 -2.085 1.00 92.56 103 LEU A CA 1
ATOM 840 C C . LEU A 1 103 ? -3.802 -12.502 -2.130 1.00 92.56 103 LEU A C 1
ATOM 842 O O . LEU A 1 103 ? -4.287 -11.950 -1.150 1.00 92.56 103 LEU A O 1
ATOM 846 N N . ALA A 1 104 ? -4.526 -12.780 -3.217 1.00 95.31 104 ALA A N 1
ATOM 847 C CA . ALA A 1 104 ? -5.943 -12.439 -3.326 1.00 95.31 104 ALA A CA 1
ATOM 848 C C . ALA A 1 104 ? -6.783 -13.103 -2.219 1.00 95.31 104 ALA A C 1
ATOM 850 O O . ALA A 1 104 ? -7.617 -12.446 -1.598 1.00 95.31 104 ALA A O 1
ATOM 851 N N . ARG A 1 105 ? -6.518 -14.382 -1.912 1.00 96.25 105 ARG A N 1
ATOM 852 C CA . ARG A 1 105 ? -7.168 -15.089 -0.796 1.00 96.25 105 ARG A CA 1
ATOM 853 C C . ARG A 1 105 ? -6.844 -14.456 0.557 1.00 96.25 105 ARG A C 1
ATOM 855 O O . ARG A 1 105 ? -7.752 -14.280 1.361 1.00 96.25 105 ARG A O 1
ATOM 862 N N . ALA A 1 106 ? -5.587 -14.079 0.789 1.00 94.62 106 ALA A N 1
ATOM 863 C CA . ALA A 1 106 ? -5.183 -13.410 2.025 1.00 94.62 106 ALA A CA 1
ATOM 864 C C . ALA A 1 106 ? -5.845 -12.028 2.182 1.00 94.62 106 ALA A C 1
ATOM 866 O O . ALA A 1 106 ? -6.313 -11.686 3.267 1.00 94.62 106 ALA A O 1
ATOM 867 N N . VAL A 1 107 ? -5.945 -11.251 1.096 1.00 95.00 107 VAL A N 1
ATOM 868 C CA . VAL A 1 107 ? -6.649 -9.957 1.087 1.00 95.00 107 VAL A CA 1
ATOM 869 C C . VAL A 1 107 ? -8.140 -10.145 1.362 1.00 95.00 107 VAL A C 1
ATOM 871 O O . VAL A 1 107 ? -8.724 -9.360 2.103 1.00 95.00 107 VAL A O 1
ATOM 874 N N . GLN A 1 108 ? -8.764 -11.200 0.831 1.00 94.62 108 GLN A N 1
ATOM 875 C CA . GLN A 1 108 ? -10.184 -11.475 1.063 1.00 94.62 108 GLN A CA 1
ATOM 876 C C . GLN A 1 108 ? -10.507 -11.666 2.552 1.00 94.62 108 GLN A C 1
ATOM 878 O O . GLN A 1 108 ? -11.547 -11.192 3.016 1.00 94.62 108 GLN A O 1
ATOM 883 N N . THR A 1 109 ? -9.611 -12.318 3.299 1.00 94.56 109 THR A N 1
ATOM 884 C CA . THR A 1 109 ? -9.751 -12.570 4.743 1.00 94.56 109 THR A CA 1
ATOM 885 C C . THR A 1 109 ? -9.289 -11.406 5.620 1.00 94.56 109 THR A C 1
ATOM 887 O O . THR A 1 109 ? -9.324 -11.515 6.839 1.00 94.56 109 THR A O 1
ATOM 890 N N . LEU A 1 110 ? -8.816 -10.309 5.024 1.00 93.81 110 LEU A N 1
ATOM 891 C CA . LEU A 1 110 ? -8.236 -9.194 5.760 1.00 93.81 110 LEU A CA 1
ATOM 892 C C . LEU A 1 110 ? -9.318 -8.314 6.396 1.00 93.81 110 LEU A C 1
ATOM 894 O O . LEU A 1 110 ? -10.232 -7.823 5.718 1.00 93.81 110 LEU A O 1
ATOM 898 N N . GLU A 1 111 ? -9.169 -8.077 7.696 1.00 93.06 111 GLU A N 1
ATOM 899 C CA . GLU A 1 111 ? -10.037 -7.199 8.473 1.00 93.06 111 GLU A CA 1
ATOM 900 C C . GLU A 1 111 ? -9.465 -5.781 8.565 1.00 93.06 111 GLU A C 1
ATOM 902 O O . GLU A 1 111 ? -8.251 -5.579 8.664 1.00 93.06 111 GLU A O 1
ATOM 907 N N . LEU A 1 112 ? -10.355 -4.785 8.583 1.00 92.75 112 LEU A N 1
ATOM 908 C CA . LEU A 1 112 ? -9.980 -3.379 8.750 1.00 92.75 112 LEU A CA 1
ATOM 909 C C . LEU A 1 112 ? -9.225 -3.149 10.070 1.00 92.75 112 LEU A C 1
ATOM 911 O O . LEU A 1 112 ? -8.241 -2.417 10.092 1.00 92.75 112 LEU A O 1
ATOM 915 N N . SER A 1 113 ? -9.641 -3.822 11.146 1.00 93.00 113 SER A N 1
ATOM 916 C CA . SER A 1 113 ? -9.001 -3.782 12.470 1.00 93.00 113 SER A CA 1
ATOM 917 C C . SER A 1 113 ? -7.511 -4.140 12.407 1.00 93.00 113 SER A C 1
ATOM 919 O O . SER A 1 113 ? -6.677 -3.439 12.979 1.00 93.00 113 SER A O 1
ATOM 921 N N . THR A 1 114 ? -7.161 -5.188 11.653 1.00 91.88 114 THR A N 1
ATOM 922 C CA . THR A 1 114 ? -5.772 -5.622 11.451 1.00 91.88 114 THR A CA 1
ATOM 923 C C . THR A 1 114 ? -4.955 -4.545 10.743 1.00 91.88 114 THR A C 1
ATOM 925 O O . THR A 1 114 ? -3.811 -4.291 11.115 1.00 91.88 114 THR A O 1
ATOM 928 N N . ILE A 1 115 ? -5.537 -3.882 9.742 1.00 91.12 115 ILE A N 1
ATOM 929 C CA . ILE A 1 115 ? -4.861 -2.813 8.999 1.00 91.12 115 ILE A CA 1
ATOM 930 C C . ILE A 1 115 ? -4.686 -1.554 9.840 1.00 91.12 115 ILE A C 1
ATOM 932 O O . ILE A 1 115 ? -3.609 -0.963 9.806 1.00 91.12 115 ILE A O 1
ATOM 936 N N . VAL A 1 116 ? -5.699 -1.172 10.616 1.00 92.56 116 VAL A N 1
ATOM 937 C CA . VAL A 1 116 ? -5.613 -0.061 11.571 1.00 92.56 116 VAL A CA 1
ATOM 938 C C . VAL A 1 116 ? -4.457 -0.300 12.543 1.00 92.56 116 VAL A C 1
ATOM 940 O O . VAL A 1 116 ? -3.556 0.530 12.640 1.00 92.56 116 VAL A O 1
ATOM 943 N N . GLN A 1 117 ? -4.418 -1.474 13.180 1.00 91.94 117 GLN A N 1
ATOM 944 C CA . GLN A 1 117 ? -3.364 -1.824 14.132 1.00 91.94 117 GLN A CA 1
ATOM 945 C C . GLN A 1 117 ? -1.972 -1.857 13.479 1.00 91.94 117 GLN A C 1
ATOM 947 O O . GLN A 1 117 ? -0.998 -1.365 14.056 1.00 91.94 117 GLN A O 1
ATOM 952 N N . LEU A 1 118 ? -1.856 -2.420 12.272 1.00 89.25 118 LEU A N 1
ATOM 953 C CA . LEU A 1 118 ? -0.595 -2.441 11.528 1.00 89.25 118 LEU A CA 1
ATOM 954 C C . LEU A 1 118 ? -0.113 -1.018 11.217 1.00 89.25 118 LEU A C 1
ATOM 956 O O . LEU A 1 118 ? 1.063 -0.711 11.405 1.00 89.25 118 LEU A O 1
ATOM 960 N N . PHE A 1 119 ? -1.011 -0.148 10.754 1.00 89.38 119 PHE A N 1
ATOM 961 C CA . PHE A 1 119 ? -0.674 1.225 10.395 1.00 89.38 119 PHE A CA 1
ATOM 962 C C . PHE A 1 119 ? -0.222 2.033 11.619 1.00 89.38 119 PHE A C 1
ATOM 964 O O . PHE A 1 119 ? 0.793 2.725 11.561 1.00 89.38 119 PHE A O 1
ATOM 971 N N . GLU A 1 120 ? -0.907 1.896 12.753 1.00 90.12 120 GLU A N 1
ATOM 972 C CA . GLU A 1 120 ? -0.502 2.558 13.995 1.00 90.12 120 GLU A CA 1
ATOM 973 C C . GLU A 1 120 ? 0.868 2.090 14.490 1.00 90.12 120 GLU A C 1
ATOM 975 O O . GLU A 1 120 ? 1.730 2.915 14.783 1.00 90.12 120 GLU A O 1
ATOM 980 N N . THR A 1 121 ? 1.089 0.776 14.549 1.00 88.88 121 THR A N 1
ATOM 981 C CA . THR A 1 121 ? 2.313 0.199 15.132 1.00 88.88 121 THR A CA 1
ATOM 982 C C . THR A 1 121 ? 3.545 0.367 14.244 1.00 88.88 121 THR A C 1
ATOM 984 O O . THR A 1 121 ? 4.636 0.615 14.752 1.00 88.88 121 THR A O 1
ATOM 987 N N . GLN A 1 122 ? 3.394 0.243 12.923 1.00 84.94 122 GLN A N 1
ATOM 988 C CA . GLN A 1 122 ? 4.529 0.243 11.993 1.00 84.94 122 GLN A CA 1
ATOM 989 C C . GLN A 1 122 ? 4.780 1.609 11.349 1.00 84.94 122 GLN A C 1
ATOM 991 O O . GLN A 1 122 ? 5.928 1.941 11.069 1.00 84.94 122 GLN A O 1
ATOM 996 N N . ILE A 1 123 ? 3.732 2.406 11.105 1.00 84.00 123 ILE A N 1
ATOM 997 C CA . ILE A 1 123 ? 3.853 3.670 10.360 1.00 84.00 123 ILE A CA 1
ATOM 998 C C . ILE A 1 123 ? 3.813 4.887 11.285 1.00 84.00 123 ILE A C 1
ATOM 1000 O O . ILE A 1 123 ? 4.632 5.786 11.119 1.00 84.00 123 ILE A O 1
ATOM 1004 N N . ILE A 1 124 ? 2.893 4.930 12.256 1.00 86.31 124 ILE A N 1
ATOM 1005 C CA . ILE A 1 124 ? 2.754 6.090 13.156 1.00 86.31 124 ILE A CA 1
ATOM 1006 C C . ILE A 1 124 ? 3.731 6.021 14.330 1.00 86.31 124 ILE A C 1
ATOM 1008 O O . ILE A 1 124 ? 4.434 6.990 14.601 1.00 86.31 124 ILE A O 1
ATOM 1012 N N . GLN A 1 125 ? 3.785 4.886 15.030 1.00 82.56 125 GLN A N 1
ATOM 1013 C CA . GLN A 1 125 ? 4.647 4.716 16.206 1.00 82.56 125 GLN A CA 1
ATOM 1014 C C . GLN A 1 125 ? 6.110 4.462 15.834 1.00 82.56 125 GLN A C 1
ATOM 1016 O O . GLN A 1 125 ? 6.978 4.621 16.687 1.00 82.56 125 GLN A O 1
ATOM 1021 N N . GLY A 1 126 ? 6.382 4.114 14.570 1.00 65.75 126 GLY A N 1
ATOM 1022 C CA . GLY A 1 126 ? 7.731 3.941 14.047 1.00 65.75 126 GLY A CA 1
ATOM 1023 C C . GLY A 1 126 ? 8.544 2.958 14.882 1.00 65.75 126 GLY A C 1
ATOM 1024 O O . GLY A 1 126 ? 9.529 3.353 15.503 1.00 65.75 126 GLY A O 1
ATOM 1025 N N . ASN A 1 127 ? 8.159 1.678 14.898 1.00 45.50 127 ASN A N 1
ATOM 1026 C CA . ASN A 1 127 ? 9.067 0.650 15.392 1.00 45.50 127 ASN A CA 1
ATOM 1027 C C . ASN A 1 127 ? 10.263 0.547 14.434 1.00 45.50 127 ASN A C 1
ATOM 1029 O O . ASN A 1 127 ? 10.235 -0.166 13.435 1.00 45.50 127 ASN A O 1
ATOM 1033 N N . ALA A 1 128 ? 11.314 1.296 14.769 1.00 35.91 128 ALA A N 1
ATOM 1034 C CA . ALA A 1 128 ? 12.684 1.022 14.379 1.00 35.91 128 ALA A CA 1
ATOM 1035 C C . ALA A 1 128 ? 13.074 -0.346 14.963 1.00 35.91 128 ALA A C 1
ATOM 1037 O O . ALA A 1 128 ? 13.526 -0.440 16.105 1.00 35.91 128 ALA A O 1
ATOM 1038 N N . GLY A 1 129 ? 12.803 -1.401 14.197 1.00 32.47 129 GLY A N 1
ATOM 1039 C CA . GLY A 1 129 ? 13.406 -2.721 14.353 1.00 32.47 129 GLY A CA 1
ATOM 1040 C C . GLY A 1 129 ? 14.502 -2.899 13.321 1.00 32.47 129 GLY A C 1
ATOM 1041 O O . GLY A 1 129 ? 14.209 -2.633 12.133 1.00 32.47 129 GLY A O 1
#

pLDDT: mean 80.54, std 17.38, range [32.47, 96.25]

InterPro domains:
  IPR011249 Metalloenzyme, LuxS/M16 peptidase-like [SSF63411] (1-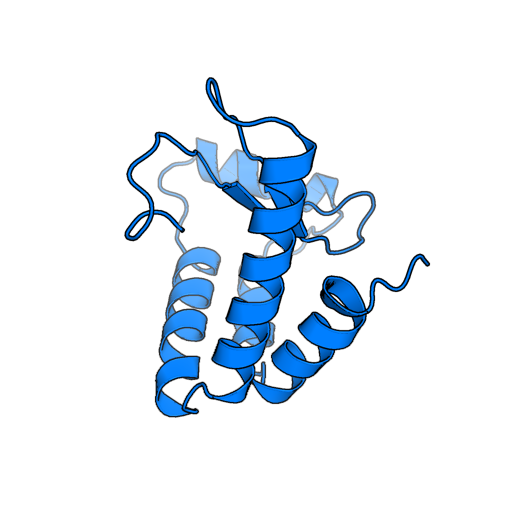127)
  IPR050626 Peptidase M16 [PTHR43690] (1-123)
  IPR054734 Coenzyme PQQ synthesis protein F-like, C-terminal lobe, domain 4 [PF22456] (1-87)

Sequence (129 aa):
MRTQQQLGYIVFASYHPVLNMPGLSLLVQSPTHSPEDIQQRSQRFLESFAEKLHTMPSTTWEEPKAGLIGNLLEKDDNLQSRTQRFWREMALEYTNFDRAAQLARAVQTLELSTIVQLFETQIIQGNAG

Secondary structure (DSSP, 8-state):
-TTT--S---EEEEE--BTTB--EEEEE--SSS-HHHHHHHHHHHHHHHHHHHHT--HHHHHHHHHHHHHHHTPPPSSHHHHHHHHHHHHHTT--SS-HHHHHHHHHHT--HHHHHHHIIIIIIS----

Foldseek 3Di:
DVPPDPFDWDWDWDFDQDPNDTDTDTDTDHPPDDPVRVVVVVLVVLVVVLVCLVVPDPVNLVVVLVVLLCVLPPDQPDPVSVVVLCVVCVVVVNNVSCVSVVVNVVSVPDDSVVVSVCSCVPPVVPPPD

Organism: Oceanospirillum linum (NCBI:txid966)

Radius of gyration: 17.55 Å; chains: 1; bounding box: 34×48×40 Å